Protein AF-A0A959V6S2-F1 (afdb_monomer)

Nearest PDB structures (foldseek):
  8h3u-assembly1_A  TM=5.935E-01  e=9.213E-01  Homo sapiens
  6tnt-assembly1_L  TM=4.686E-01  e=4.557E-01  Homo sapiens
  8a28-assembly1_A  TM=5.961E-01  e=1.672E+00  Limulus polyphemus
  3osv-assembly2_C-2  TM=4.606E-01  e=1.966E+00  Pseudomonas aeruginosa
  2ii8-assembly2_E  TM=4.228E-01  e=6.834E+00  Anabaena sp.

Sequence (133 aa):
DSILIVHGADPDGPQRVQVSLSLNGGAPVELGDMSTSADQELVFTGLGSLAPAEGQAFGTFQLTFRAYQGNGGAWSLDAVRVVMGPVNSATAVPEWEHTVGRTGGPGHDLLGRDLAPSSGGLHVGPGRVVLMP

Structure (mmCIF, N/CA/C/O backbone):
data_AF-A0A959V6S2-F1
#
_entry.id   AF-A0A959V6S2-F1
#
loop_
_atom_site.group_PDB
_atom_site.id
_atom_site.type_symbol
_atom_site.label_atom_id
_atom_site.label_alt_id
_atom_site.label_comp_id
_atom_site.label_asym_id
_atom_site.label_entity_id
_atom_site.label_seq_id
_atom_site.pdbx_PDB_ins_code
_atom_site.Cartn_x
_atom_site.Cartn_y
_atom_site.Cartn_z
_atom_site.occupancy
_atom_site.B_iso_or_equiv
_atom_site.auth_seq_id
_atom_site.auth_comp_id
_atom_site.auth_asym_id
_atom_site.auth_atom_id
_atom_site.pdbx_PDB_model_num
ATOM 1 N N . ASP A 1 1 ? -3.142 -3.126 -13.899 1.00 86.50 1 ASP A N 1
ATOM 2 C CA . ASP A 1 1 ? -2.485 -3.028 -12.581 1.00 86.50 1 ASP A CA 1
ATOM 3 C C . ASP A 1 1 ? -3.490 -2.672 -11.516 1.00 86.50 1 ASP A C 1
ATOM 5 O O . ASP A 1 1 ? -4.365 -1.841 -11.765 1.00 86.50 1 ASP A O 1
ATOM 9 N N . SER A 1 2 ? -3.401 -3.339 -10.372 1.00 93.50 2 SER A N 1
ATOM 10 C CA . SER A 1 2 ? -4.368 -3.191 -9.290 1.00 93.50 2 SER A CA 1
ATOM 11 C C . SER A 1 2 ? -3.755 -3.491 -7.931 1.00 93.50 2 SER A C 1
ATOM 13 O O . SER A 1 2 ? -2.869 -4.339 -7.810 1.00 93.50 2 SER A O 1
ATOM 15 N N . ILE A 1 3 ? -4.298 -2.850 -6.904 1.00 96.19 3 ILE A N 1
ATOM 16 C CA . ILE A 1 3 ? -4.070 -3.198 -5.505 1.00 96.19 3 ILE A CA 1
ATOM 17 C C . ILE A 1 3 ? -5.405 -3.628 -4.921 1.00 96.19 3 ILE A C 1
ATOM 19 O O . ILE A 1 3 ? -6.386 -2.898 -5.024 1.00 96.19 3 ILE A O 1
ATOM 23 N N . LEU A 1 4 ? -5.421 -4.809 -4.321 1.00 96.94 4 LEU A N 1
ATOM 24 C CA . LEU A 1 4 ? -6.544 -5.337 -3.562 1.00 96.94 4 LEU A CA 1
ATOM 25 C C . LEU A 1 4 ? -6.130 -5.431 -2.099 1.00 96.94 4 LEU A C 1
ATOM 27 O O . LEU A 1 4 ? -5.030 -5.898 -1.794 1.00 96.94 4 LEU A O 1
ATOM 31 N N . ILE A 1 5 ? -7.001 -4.976 -1.210 1.00 96.62 5 ILE A N 1
ATOM 32 C CA . ILE A 1 5 ? -6.793 -4.957 0.236 1.00 96.62 5 ILE A CA 1
ATOM 33 C C . ILE A 1 5 ? -7.982 -5.655 0.884 1.00 96.62 5 ILE A C 1
ATOM 35 O O . ILE A 1 5 ? -9.114 -5.252 0.646 1.00 96.62 5 ILE A O 1
ATOM 39 N N . VAL A 1 6 ? -7.714 -6.663 1.710 1.00 97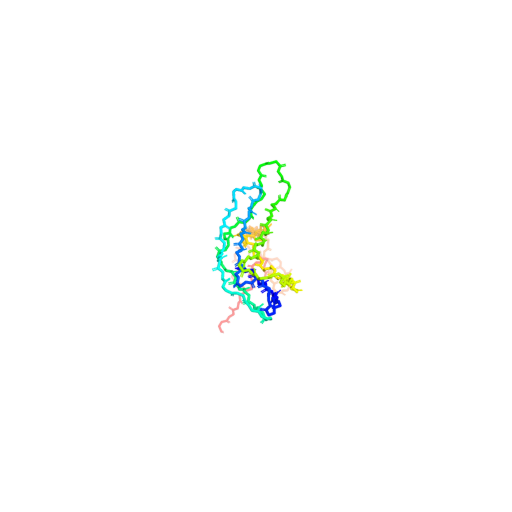.12 6 VAL A N 1
ATOM 40 C CA . VAL A 1 6 ? -8.706 -7.293 2.589 1.00 97.12 6 VAL A CA 1
ATOM 41 C C . VAL A 1 6 ? -8.419 -6.840 4.011 1.00 97.12 6 VAL A C 1
ATOM 43 O O . VAL A 1 6 ? -7.277 -6.951 4.473 1.00 97.12 6 VAL A O 1
ATOM 46 N N . HIS A 1 7 ? -9.422 -6.283 4.675 1.00 96.62 7 HIS A N 1
ATOM 47 C CA . HIS A 1 7 ? -9.295 -5.741 6.022 1.00 96.62 7 HIS A CA 1
ATOM 48 C C . HIS A 1 7 ? -10.591 -5.898 6.813 1.00 96.62 7 HIS A C 1
ATOM 50 O O . HIS A 1 7 ? -11.668 -6.054 6.242 1.00 96.62 7 HIS A O 1
ATOM 56 N N . GLY A 1 8 ? -10.505 -5.730 8.127 1.00 95.44 8 GLY A N 1
ATOM 57 C CA . GLY A 1 8 ? -11.657 -5.731 9.019 1.00 95.44 8 GLY A CA 1
ATOM 58 C C . GLY A 1 8 ? -11.571 -4.617 10.053 1.00 95.44 8 GLY A C 1
ATOM 59 O O . GLY A 1 8 ? -10.493 -4.115 10.380 1.00 95.44 8 GLY A O 1
ATOM 60 N N . ALA A 1 9 ? -12.725 -4.214 10.569 1.00 96.19 9 ALA A N 1
ATOM 61 C CA . ALA A 1 9 ? -12.830 -3.383 11.758 1.00 96.19 9 ALA A CA 1
ATOM 62 C C . ALA A 1 9 ? -13.751 -4.062 12.773 1.00 96.19 9 ALA A C 1
ATOM 64 O O . ALA A 1 9 ? -14.791 -4.616 12.401 1.00 96.19 9 ALA A O 1
ATOM 65 N N . ASP A 1 10 ? -13.381 -3.979 14.050 1.00 94.81 10 ASP A N 1
ATOM 66 C CA . ASP A 1 10 ? -14.263 -4.372 15.147 1.00 94.81 10 ASP A CA 1
ATOM 67 C C . ASP A 1 10 ? -15.548 -3.520 15.143 1.00 94.81 10 ASP A C 1
ATOM 69 O O . ASP A 1 10 ? -15.544 -2.407 14.609 1.00 94.81 10 ASP A O 1
ATOM 73 N N . PRO A 1 11 ? -16.638 -3.961 15.799 1.00 91.25 11 PRO A N 1
ATOM 74 C CA . PRO A 1 11 ? -17.868 -3.170 15.911 1.00 91.25 11 PRO A CA 1
ATOM 75 C C . PRO A 1 11 ? -17.666 -1.749 16.470 1.00 91.25 11 PRO A C 1
ATOM 77 O O . PRO A 1 11 ? -18.323 -0.816 16.017 1.00 91.25 11 PRO A O 1
ATOM 80 N N . ASP A 1 12 ? -16.731 -1.580 17.412 1.00 92.81 12 ASP A N 1
ATOM 81 C CA . ASP A 1 12 ? -16.341 -0.278 17.983 1.00 92.81 12 ASP A CA 1
ATOM 82 C C . ASP A 1 12 ? -15.075 0.311 17.329 1.00 92.81 12 ASP A C 1
ATOM 84 O O . ASP A 1 12 ? -14.510 1.311 17.797 1.00 92.81 12 ASP A O 1
ATOM 88 N N . GLY A 1 13 ? -14.587 -0.338 16.272 1.00 94.25 13 GLY A N 1
ATOM 89 C CA . GLY A 1 13 ? -13.387 0.026 15.538 1.00 94.25 13 GLY A CA 1
ATOM 90 C C . GLY A 1 13 ? -13.554 1.278 14.681 1.00 94.25 13 GLY A C 1
ATOM 91 O O . GLY A 1 13 ? -14.576 1.969 14.731 1.00 94.25 13 GLY A O 1
ATOM 92 N N . PRO A 1 14 ? -12.516 1.627 13.909 1.00 96.38 14 PRO A N 1
ATOM 93 C CA . PRO A 1 14 ? -12.588 2.695 12.925 1.00 96.38 14 PRO A CA 1
ATOM 94 C C . PRO A 1 14 ? -13.766 2.505 11.972 1.00 96.38 14 PRO A C 1
ATOM 96 O O . PRO A 1 14 ? -14.013 1.391 11.526 1.00 96.38 14 PRO A O 1
ATOM 99 N N . GLN A 1 15 ? -14.459 3.591 11.634 1.00 95.62 15 GLN A N 1
ATOM 100 C CA . GLN A 1 15 ? -15.542 3.589 10.646 1.00 95.62 15 GLN A CA 1
ATOM 101 C C . GLN A 1 15 ? -15.061 4.001 9.260 1.00 95.62 15 GLN A C 1
ATOM 103 O O . GLN A 1 15 ? -15.795 3.826 8.288 1.00 95.62 15 GLN A O 1
ATOM 108 N N . ARG A 1 16 ? -13.848 4.561 9.145 1.00 96.12 16 ARG A N 1
ATOM 109 C CA . ARG A 1 16 ? -13.258 4.956 7.863 1.00 96.12 16 ARG A CA 1
ATOM 110 C C . ARG A 1 16 ? -11.804 4.531 7.735 1.00 96.12 16 ARG A C 1
ATOM 112 O O . ARG A 1 16 ? -11.058 4.537 8.715 1.00 96.12 16 ARG A O 1
ATOM 119 N N . VAL A 1 17 ? -11.405 4.210 6.509 1.00 96.62 17 VAL A N 1
ATOM 120 C CA . VAL A 1 17 ? -10.022 3.918 6.127 1.00 96.62 17 VAL A CA 1
ATOM 121 C C . VAL A 1 17 ? -9.659 4.765 4.918 1.00 96.62 17 VAL A C 1
ATOM 123 O O . VAL A 1 17 ? -10.281 4.667 3.860 1.00 96.62 17 VAL A O 1
ATOM 126 N N . GLN A 1 18 ? -8.617 5.572 5.082 1.00 97.25 18 GLN A N 1
ATOM 127 C CA . GLN A 1 18 ? -7.960 6.287 3.999 1.00 97.25 18 GLN A CA 1
ATOM 128 C C . GLN A 1 18 ? -6.720 5.506 3.563 1.00 97.25 18 GLN A C 1
ATOM 130 O O . GLN A 1 18 ? -5.920 5.075 4.400 1.00 97.25 18 GLN A O 1
ATOM 135 N N . VAL A 1 19 ? -6.556 5.346 2.253 1.00 97.38 19 VAL A N 1
ATOM 136 C CA . VAL A 1 19 ? -5.413 4.671 1.636 1.00 97.38 19 VAL A CA 1
ATOM 137 C C . VAL A 1 19 ? -4.684 5.660 0.739 1.00 97.38 19 VAL A C 1
ATOM 139 O O . VAL A 1 19 ? -5.298 6.320 -0.101 1.00 97.38 19 VAL A O 1
ATOM 142 N N . SER A 1 20 ? -3.367 5.753 0.890 1.00 97.56 20 SER A N 1
ATOM 143 C CA . SER A 1 20 ? -2.514 6.567 0.024 1.00 97.56 20 SER A CA 1
ATOM 144 C C . SER A 1 20 ? -1.296 5.798 -0.478 1.00 97.56 20 SER A C 1
ATOM 146 O O . SER A 1 20 ? -0.841 4.832 0.141 1.00 97.56 20 SER A O 1
ATOM 148 N N . LEU A 1 21 ? -0.787 6.229 -1.630 1.00 96.62 21 LEU A N 1
ATOM 149 C CA . LEU A 1 21 ? 0.335 5.640 -2.349 1.00 96.62 21 LEU A CA 1
ATOM 150 C C . LEU A 1 21 ? 1.408 6.699 -2.603 1.00 96.62 21 LEU A C 1
ATOM 152 O O . LEU A 1 21 ? 1.129 7.751 -3.173 1.00 96.62 21 LEU A O 1
ATOM 156 N N .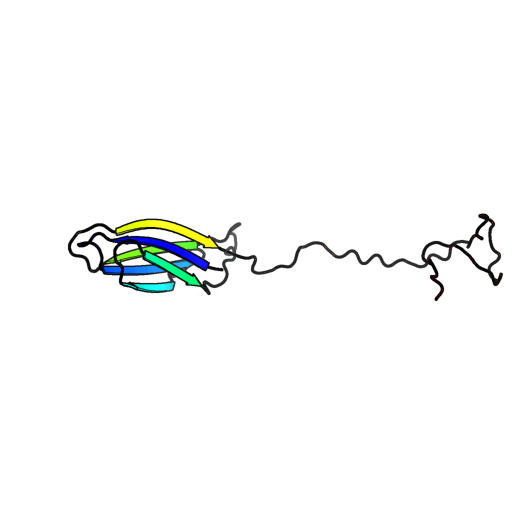 SER A 1 22 ? 2.646 6.386 -2.244 1.00 96.12 22 SER A N 1
ATOM 157 C CA . SER A 1 22 ? 3.835 7.146 -2.639 1.00 96.12 22 SER A CA 1
ATOM 158 C C . SER A 1 22 ? 4.702 6.302 -3.560 1.00 96.12 22 SER A C 1
ATOM 160 O O . SER A 1 22 ? 4.915 5.120 -3.293 1.00 96.12 22 SER A O 1
ATOM 162 N N . LEU A 1 23 ? 5.258 6.915 -4.606 1.00 94.25 23 LEU A N 1
ATOM 163 C CA . LEU A 1 23 ? 6.234 6.291 -5.505 1.00 94.25 23 LEU A CA 1
ATOM 164 C C . LEU A 1 23 ? 7.600 6.954 -5.308 1.00 94.25 23 LEU A C 1
ATOM 166 O O . LEU A 1 23 ? 7.685 8.180 -5.270 1.00 94.25 23 LEU A O 1
ATOM 170 N N . ASN A 1 24 ? 8.661 6.158 -5.169 1.00 93.94 24 ASN A N 1
ATOM 171 C CA . ASN A 1 24 ? 10.051 6.599 -4.981 1.00 93.94 24 ASN A CA 1
ATOM 172 C C . ASN A 1 24 ? 10.246 7.661 -3.879 1.00 93.94 24 ASN A C 1
ATOM 174 O O . ASN A 1 24 ? 11.038 8.587 -4.035 1.00 93.94 24 ASN A O 1
ATOM 178 N N . GLY A 1 25 ? 9.492 7.563 -2.780 1.00 91.06 25 GLY A N 1
ATOM 179 C CA . GLY A 1 25 ? 9.537 8.548 -1.689 1.00 91.06 25 GLY A CA 1
ATOM 180 C C . GLY A 1 25 ? 8.916 9.912 -2.024 1.00 91.06 25 GLY A C 1
ATOM 181 O O . GLY A 1 25 ? 9.082 10.859 -1.259 1.00 91.06 25 GLY A O 1
ATOM 182 N N . GLY A 1 26 ? 8.205 10.029 -3.148 1.00 91.88 26 GLY A N 1
ATOM 183 C CA . GLY A 1 26 ? 7.448 11.221 -3.514 1.00 91.88 26 GLY A CA 1
ATOM 184 C C . GLY A 1 26 ? 6.230 11.468 -2.618 1.00 91.88 26 GLY A C 1
ATOM 185 O O . GLY A 1 26 ? 5.865 10.650 -1.765 1.00 91.88 26 GLY A O 1
ATOM 186 N N . ALA A 1 27 ? 5.580 12.613 -2.842 1.00 95.31 27 ALA A N 1
ATOM 187 C CA . ALA A 1 27 ? 4.383 13.008 -2.107 1.00 95.31 27 ALA A CA 1
ATOM 188 C C . ALA A 1 27 ? 3.288 11.921 -2.195 1.00 95.31 27 ALA A C 1
ATOM 190 O O . ALA A 1 27 ? 3.033 11.420 -3.294 1.00 95.31 27 ALA A O 1
ATOM 191 N N . PRO A 1 28 ? 2.640 11.560 -1.071 1.00 96.44 28 PRO A N 1
ATOM 192 C CA . PRO A 1 28 ? 1.540 10.606 -1.088 1.00 96.44 28 PRO A CA 1
ATOM 193 C C . PRO A 1 28 ? 0.364 11.110 -1.925 1.00 96.44 28 PRO A C 1
ATOM 195 O O . PRO A 1 28 ? -0.089 12.243 -1.758 1.00 96.44 28 PRO A O 1
ATOM 198 N N . VAL A 1 29 ? -0.156 10.238 -2.782 1.00 95.88 29 VAL A N 1
ATOM 199 C CA . VAL A 1 29 ? -1.403 10.432 -3.524 1.00 95.88 29 VAL A CA 1
ATOM 200 C C . VAL A 1 29 ? -2.488 9.607 -2.848 1.00 95.88 29 VAL A C 1
ATOM 202 O O . VAL A 1 29 ? -2.301 8.419 -2.588 1.00 95.88 29 VAL A O 1
ATOM 205 N N . GLU A 1 30 ? -3.623 10.227 -2.539 1.00 96.38 30 GLU A N 1
ATOM 206 C CA . GLU A 1 30 ? -4.771 9.505 -1.997 1.00 96.38 30 GLU A CA 1
ATOM 207 C C . GLU A 1 30 ? -5.380 8.598 -3.070 1.00 96.38 30 GLU A C 1
ATOM 209 O O . GLU A 1 30 ? -5.728 9.057 -4.158 1.00 96.38 30 GLU A O 1
ATOM 214 N N . LEU A 1 31 ? -5.502 7.309 -2.753 1.00 95.94 31 LEU A N 1
ATOM 215 C CA . LEU A 1 31 ? -6.207 6.342 -3.590 1.00 95.94 31 LEU A CA 1
ATOM 216 C C . LEU A 1 31 ? -7.704 6.326 -3.269 1.00 95.94 31 LEU A C 1
ATOM 218 O O . LEU A 1 31 ? -8.524 6.153 -4.168 1.00 95.94 31 LEU A O 1
ATOM 222 N N . GLY A 1 32 ? -8.057 6.519 -1.995 1.00 95.44 32 GLY A N 1
ATOM 223 C CA . GLY A 1 32 ? -9.436 6.725 -1.569 1.00 95.44 32 GLY A CA 1
ATOM 224 C C . GLY A 1 32 ? -9.610 6.774 -0.055 1.00 95.44 32 GLY A C 1
ATOM 225 O O . GLY A 1 32 ? -8.707 6.424 0.708 1.00 95.44 32 GLY A O 1
ATOM 226 N N . ASP A 1 33 ? -10.815 7.159 0.359 1.00 96.69 33 ASP A N 1
ATOM 227 C CA . ASP A 1 33 ? -11.242 7.283 1.752 1.00 96.69 33 ASP A CA 1
ATOM 228 C C . ASP A 1 33 ? -12.662 6.714 1.920 1.00 96.69 33 ASP A C 1
ATOM 230 O O . ASP A 1 33 ? -13.660 7.323 1.521 1.00 96.69 33 ASP A O 1
ATOM 234 N N . MET A 1 34 ? -12.756 5.505 2.470 1.00 94.88 34 MET A N 1
ATOM 235 C CA . MET A 1 34 ? -13.946 4.651 2.396 1.00 94.88 34 MET A CA 1
ATOM 236 C C . MET A 1 34 ? -14.457 4.303 3.787 1.00 94.88 34 MET A C 1
ATOM 238 O O . MET A 1 34 ? -13.689 4.232 4.746 1.00 94.88 34 MET A O 1
ATOM 242 N N . SER A 1 35 ? -15.765 4.082 3.899 1.00 94.00 35 SER A N 1
ATOM 243 C CA . SER A 1 35 ? -16.349 3.496 5.104 1.00 94.00 35 SER A CA 1
ATOM 244 C C . SER A 1 35 ? -15.886 2.050 5.261 1.00 94.00 35 SER A C 1
ATOM 246 O O . SER A 1 35 ? -15.869 1.321 4.275 1.00 94.00 35 SER A O 1
ATOM 248 N N . THR A 1 36 ? -15.546 1.643 6.483 1.00 92.94 36 THR A N 1
ATOM 249 C CA . THR A 1 36 ? -15.129 0.275 6.819 1.00 92.94 36 THR A CA 1
ATOM 250 C C . THR A 1 36 ? -16.111 -0.378 7.787 1.00 92.94 36 THR A C 1
ATOM 252 O O . THR A 1 36 ? -16.768 0.291 8.584 1.00 92.94 36 THR A O 1
ATOM 255 N N . SER A 1 37 ? -16.188 -1.701 7.722 1.00 89.19 37 SER A N 1
ATOM 256 C CA . SER A 1 37 ? -16.897 -2.568 8.664 1.00 89.19 37 SER A CA 1
ATOM 257 C C . SER A 1 37 ? -16.086 -3.850 8.867 1.00 89.19 37 SER A C 1
ATOM 259 O O . SER A 1 37 ? -14.941 -3.933 8.421 1.00 89.19 37 SER A O 1
ATOM 261 N N . ALA A 1 38 ? -16.678 -4.864 9.499 1.00 90.56 38 ALA A N 1
ATOM 262 C CA . ALA A 1 38 ? -16.125 -6.213 9.469 1.00 90.56 38 ALA A CA 1
ATOM 263 C C . ALA A 1 38 ? -15.945 -6.698 8.016 1.00 90.56 38 ALA A C 1
ATOM 265 O O . ALA A 1 38 ? -16.802 -6.410 7.174 1.00 90.56 38 ALA A O 1
ATOM 266 N N . ASP A 1 39 ? -14.834 -7.398 7.776 1.00 90.38 39 ASP A N 1
ATOM 267 C CA . ASP A 1 39 ? -14.477 -8.164 6.575 1.00 90.38 39 ASP A CA 1
ATOM 268 C C . ASP A 1 39 ? -14.825 -7.493 5.235 1.00 90.38 39 ASP A C 1
ATOM 270 O O . ASP A 1 39 ? -15.805 -7.832 4.567 1.00 90.38 39 ASP A O 1
ATOM 274 N N . GLN A 1 40 ? -13.998 -6.538 4.818 1.00 93.69 40 GLN A N 1
ATOM 2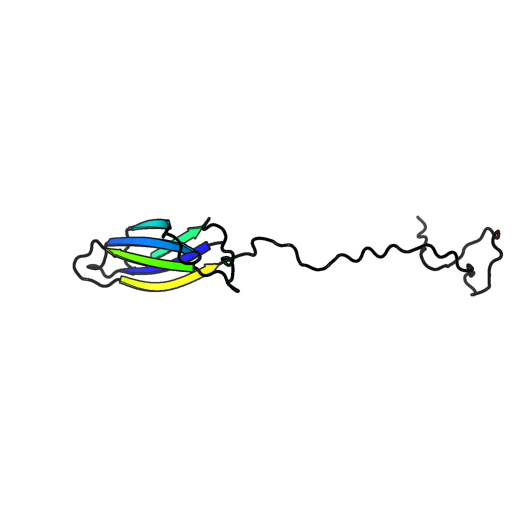75 C CA . GLN A 1 40 ? -14.157 -5.797 3.573 1.00 93.69 40 GLN A CA 1
ATOM 276 C C . GLN A 1 40 ? -12.983 -5.964 2.613 1.00 93.69 40 GLN A C 1
ATOM 278 O O . GLN A 1 40 ? -11.833 -6.152 3.008 1.00 93.69 40 GLN A O 1
ATOM 283 N N . GLU A 1 41 ? -13.303 -5.828 1.326 1.00 95.69 41 GLU A N 1
ATOM 284 C CA . GLU A 1 41 ? -12.344 -5.793 0.231 1.00 95.69 41 GLU A CA 1
ATOM 285 C C . GLU A 1 41 ? -12.377 -4.425 -0.461 1.00 95.69 41 GLU A C 1
ATOM 287 O O . GLU A 1 41 ? -13.436 -3.945 -0.872 1.00 95.69 41 GLU A O 1
ATOM 292 N N . LEU A 1 42 ? -11.203 -3.816 -0.629 1.00 94.75 42 LEU A N 1
ATOM 293 C CA . LEU A 1 42 ? -11.004 -2.592 -1.400 1.00 94.75 42 LEU A CA 1
ATOM 294 C C . LEU A 1 42 ? -10.138 -2.890 -2.617 1.00 94.75 42 LEU A C 1
ATOM 296 O O . LEU A 1 42 ? -9.089 -3.523 -2.495 1.00 94.75 42 LEU A O 1
ATOM 300 N N . VAL A 1 43 ? -10.540 -2.383 -3.782 1.00 96.25 43 VAL A N 1
ATOM 301 C CA . VAL A 1 43 ? -9.798 -2.555 -5.034 1.00 96.25 43 VAL A CA 1
ATOM 302 C C . VAL A 1 43 ? -9.507 -1.198 -5.657 1.00 96.25 43 VAL A C 1
ATOM 304 O O . VAL A 1 43 ? -10.418 -0.442 -5.990 1.00 96.25 43 VAL A O 1
ATOM 307 N N . PHE A 1 44 ? -8.224 -0.919 -5.867 1.00 95.81 44 PHE A N 1
ATOM 308 C CA . PHE A 1 44 ? -7.739 0.278 -6.542 1.00 95.81 44 PHE A CA 1
ATOM 309 C C . PHE A 1 44 ? -7.093 -0.090 -7.872 1.00 95.81 44 PHE A C 1
ATOM 311 O O . PHE A 1 44 ? -6.279 -1.013 -7.958 1.00 95.81 44 PHE A O 1
ATOM 318 N N . THR A 1 45 ? -7.425 0.665 -8.913 1.00 94.12 45 THR A N 1
ATOM 319 C CA . THR A 1 45 ? -6.892 0.508 -10.272 1.00 94.12 45 THR A CA 1
ATOM 320 C C . THR A 1 45 ? -6.394 1.848 -10.797 1.00 94.12 45 THR A C 1
ATOM 322 O O . THR A 1 45 ? -6.749 2.887 -10.253 1.00 94.12 45 THR A O 1
ATOM 325 N N . GLY A 1 46 ? -5.611 1.844 -11.878 1.00 88.25 46 GLY A N 1
ATOM 326 C CA . GLY A 1 46 ? -5.146 3.096 -12.489 1.00 88.25 46 GLY A CA 1
ATOM 327 C C . GLY A 1 46 ? -4.104 3.827 -11.637 1.00 88.25 46 GLY A C 1
ATOM 328 O O . GLY A 1 46 ? -4.117 5.046 -11.543 1.00 88.25 46 GLY A O 1
ATOM 329 N N . LEU A 1 47 ? -3.195 3.071 -11.019 1.00 89.50 47 LEU A N 1
ATOM 330 C CA . LEU A 1 47 ? -2.220 3.547 -10.026 1.00 89.50 47 LEU A CA 1
ATOM 331 C C . LEU A 1 47 ? -1.008 4.284 -10.627 1.00 89.50 47 LEU A C 1
ATOM 333 O O . LEU A 1 47 ? -0.102 4.686 -9.902 1.00 89.50 47 LEU A O 1
ATOM 337 N N . GLY A 1 48 ? -0.976 4.442 -11.951 1.00 88.31 48 GLY A N 1
ATOM 338 C CA . GLY A 1 48 ? 0.163 4.989 -12.680 1.00 88.31 48 GLY A CA 1
ATOM 339 C C . GLY A 1 48 ? 1.290 3.975 -12.886 1.00 88.31 48 GLY A C 1
ATOM 340 O O . GLY A 1 48 ? 1.106 2.767 -12.748 1.00 88.31 48 GLY A O 1
ATOM 341 N N . SER A 1 49 ? 2.461 4.485 -13.263 1.00 90.12 49 SER A N 1
ATOM 342 C CA . SER A 1 49 ? 3.646 3.684 -13.570 1.00 90.12 49 SER A CA 1
ATOM 343 C C . SER A 1 49 ? 4.745 3.927 -12.546 1.00 90.12 49 SER A C 1
ATOM 345 O O . SER A 1 49 ? 5.061 5.071 -12.222 1.00 90.12 49 SER A O 1
ATOM 347 N N . LEU A 1 50 ? 5.367 2.845 -12.081 1.00 91.25 50 LEU A N 1
ATOM 348 C CA . LEU A 1 50 ? 6.546 2.898 -11.228 1.00 91.25 50 LEU A CA 1
ATOM 349 C C . LEU A 1 50 ? 7.798 2.645 -12.073 1.00 91.25 50 LEU A C 1
ATOM 351 O O . LEU A 1 50 ? 7.949 1.580 -12.668 1.00 91.25 50 LEU A O 1
ATOM 355 N N . ALA A 1 51 ? 8.708 3.613 -12.088 1.00 90.56 51 ALA A N 1
ATOM 356 C CA . ALA A 1 51 ? 10.045 3.480 -12.659 1.00 90.56 51 ALA A CA 1
ATOM 357 C C . ALA A 1 51 ? 11.094 3.811 -11.586 1.00 90.56 51 ALA A C 1
ATOM 359 O O . ALA A 1 51 ? 10.793 4.618 -10.706 1.00 90.56 51 ALA A O 1
ATOM 360 N N . PRO A 1 52 ? 12.304 3.226 -11.624 1.00 91.56 52 PRO A N 1
ATOM 361 C CA . PRO A 1 52 ? 13.393 3.644 -10.745 1.00 91.56 52 PRO A CA 1
ATOM 362 C C . PRO A 1 52 ? 13.680 5.142 -10.887 1.00 91.56 52 PRO A C 1
ATOM 364 O O . PRO A 1 52 ? 13.702 5.670 -12.000 1.00 91.56 52 PRO A O 1
ATOM 367 N N . ALA A 1 53 ? 13.900 5.827 -9.764 1.00 89.00 53 ALA A N 1
ATOM 368 C CA . ALA A 1 53 ? 14.415 7.193 -9.792 1.00 89.00 53 ALA A CA 1
ATOM 369 C C . ALA A 1 53 ? 15.884 7.210 -10.256 1.00 89.00 53 ALA A C 1
ATOM 371 O O . ALA A 1 53 ? 16.570 6.186 -10.234 1.00 89.00 53 ALA A O 1
ATOM 372 N N . GLU A 1 54 ? 16.377 8.376 -10.673 1.00 88.00 54 GLU A N 1
ATOM 373 C CA . GLU A 1 54 ? 17.762 8.523 -11.127 1.00 88.00 54 GLU A CA 1
ATOM 374 C C . GLU A 1 54 ? 18.754 8.042 -10.054 1.00 88.00 54 GLU A C 1
ATOM 376 O O . GLU A 1 54 ? 18.639 8.375 -8.874 1.00 88.00 54 GLU A O 1
ATOM 381 N N . GLY A 1 55 ? 19.714 7.210 -10.464 1.00 90.31 55 GLY A N 1
ATOM 382 C CA . GLY A 1 55 ? 20.704 6.617 -9.562 1.00 90.31 55 GLY A CA 1
ATOM 383 C C . GLY A 1 55 ? 20.196 5.443 -8.715 1.00 90.31 55 GLY A C 1
ATOM 384 O O . GLY A 1 55 ? 20.974 4.891 -7.938 1.00 90.31 55 GLY A O 1
ATOM 385 N N . GLN A 1 56 ? 18.933 5.024 -8.860 1.00 90.44 56 GLN A N 1
ATOM 386 C CA . GLN A 1 56 ? 18.379 3.857 -8.170 1.00 90.44 56 GLN A CA 1
ATOM 387 C C . GLN A 1 56 ? 18.280 2.658 -9.115 1.00 90.44 56 GLN A C 1
ATOM 389 O O . GLN A 1 56 ? 17.860 2.777 -10.263 1.00 90.44 56 GLN A O 1
ATOM 394 N N . ALA A 1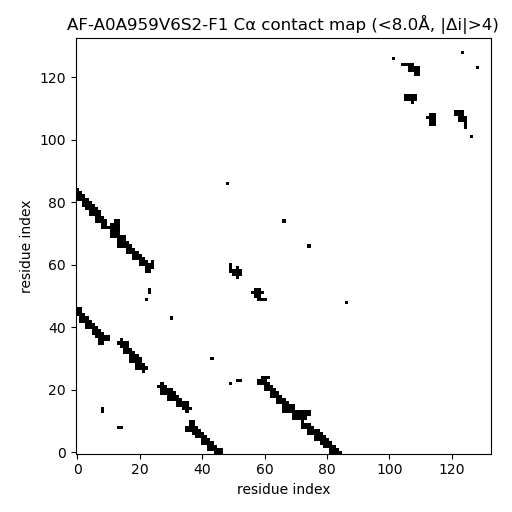 57 ? 18.634 1.473 -8.613 1.00 90.00 57 ALA A N 1
ATOM 395 C CA . ALA A 1 57 ? 18.513 0.230 -9.376 1.00 90.00 57 ALA A CA 1
ATOM 396 C C . ALA A 1 57 ? 17.058 -0.263 -9.484 1.00 90.00 57 ALA A C 1
ATOM 398 O O . ALA A 1 57 ? 16.722 -1.004 -10.405 1.00 90.00 57 ALA A O 1
ATOM 399 N N . PHE A 1 58 ? 16.194 0.147 -8.550 1.00 88.12 58 PHE A N 1
ATOM 400 C CA . PHE A 1 58 ? 14.805 -0.293 -8.460 1.00 88.12 58 PHE A CA 1
ATOM 401 C C . PHE A 1 58 ? 13.884 0.886 -8.150 1.00 88.12 58 PHE A C 1
ATOM 403 O O . PHE A 1 58 ? 14.277 1.831 -7.469 1.00 88.12 58 PHE A O 1
ATOM 410 N N . GLY A 1 59 ? 12.649 0.816 -8.645 1.00 91.12 59 GLY A N 1
ATOM 411 C CA . GLY A 1 59 ? 11.572 1.684 -8.185 1.00 91.12 59 GLY A CA 1
ATOM 412 C C . GLY A 1 59 ? 11.004 1.157 -6.873 1.00 91.12 59 GLY A C 1
ATOM 413 O O . GLY A 1 59 ? 10.931 -0.056 -6.669 1.00 91.12 59 GLY A O 1
ATOM 414 N N . THR A 1 60 ? 10.586 2.056 -5.992 1.00 93.50 60 THR A N 1
ATOM 415 C CA . THR A 1 60 ? 9.938 1.699 -4.725 1.00 93.50 60 THR A CA 1
ATOM 416 C C . THR A 1 60 ? 8.557 2.324 -4.636 1.00 93.50 60 THR A C 1
ATOM 418 O O . THR A 1 60 ? 8.293 3.381 -5.207 1.00 93.50 60 THR A O 1
ATOM 421 N N . PHE A 1 61 ? 7.657 1.675 -3.907 1.00 94.75 61 PHE A N 1
ATOM 422 C CA . PHE A 1 61 ? 6.367 2.251 -3.562 1.00 94.75 61 PHE A CA 1
ATOM 423 C C . PHE A 1 61 ? 6.077 2.032 -2.082 1.00 94.75 61 PHE A C 1
ATOM 425 O O . PHE A 1 61 ? 6.580 1.087 -1.473 1.00 94.75 61 PHE A O 1
ATOM 432 N N . GLN A 1 62 ? 5.252 2.904 -1.515 1.00 96.12 62 GLN A N 1
ATOM 433 C CA . GLN A 1 62 ? 4.781 2.799 -0.143 1.00 96.12 62 GLN A CA 1
ATOM 434 C C . GLN A 1 62 ? 3.268 2.968 -0.117 1.00 96.12 62 GLN A C 1
ATOM 436 O O . GLN A 1 62 ? 2.742 3.949 -0.639 1.00 96.12 62 GLN A O 1
ATOM 441 N N . LEU A 1 63 ? 2.590 2.023 0.531 1.00 96.50 63 LEU A N 1
ATOM 442 C CA . LEU A 1 63 ? 1.178 2.129 0.873 1.00 96.50 63 LEU A CA 1
ATOM 443 C C . LEU A 1 63 ? 1.048 2.586 2.316 1.00 96.50 63 LEU A C 1
ATOM 445 O O . LEU A 1 63 ? 1.704 2.043 3.205 1.00 96.50 63 LEU A O 1
ATOM 449 N N . THR A 1 64 ? 0.196 3.578 2.538 1.00 97.00 64 THR A N 1
ATOM 450 C CA . THR A 1 64 ? -0.109 4.082 3.874 1.00 97.00 64 THR A CA 1
ATOM 451 C C . THR A 1 64 ? -1.597 3.929 4.132 1.00 97.00 64 THR A C 1
ATOM 453 O O . THR A 1 64 ? -2.424 4.355 3.327 1.00 97.00 64 THR A O 1
ATOM 456 N N . PHE A 1 65 ? -1.920 3.328 5.273 1.00 95.94 65 PHE A N 1
ATOM 457 C CA . PHE A 1 65 ? -3.283 3.111 5.734 1.00 95.94 65 PHE A CA 1
ATOM 458 C C . PHE A 1 65 ? -3.536 3.991 6.947 1.00 95.94 65 PHE A C 1
ATOM 460 O O . PHE A 1 65 ? -2.752 3.995 7.898 1.00 95.94 65 PHE A O 1
ATOM 467 N N . ARG A 1 66 ? -4.646 4.720 6.928 1.00 96.19 66 ARG A N 1
ATOM 468 C CA . ARG A 1 66 ? -5.112 5.492 8.072 1.00 96.19 66 ARG A CA 1
ATOM 469 C C . ARG A 1 66 ? -6.541 5.090 8.380 1.00 96.19 66 ARG A C 1
ATOM 471 O O . ARG A 1 66 ? -7.464 5.537 7.709 1.00 96.19 66 ARG A O 1
ATOM 478 N N . ALA A 1 67 ? -6.705 4.266 9.406 1.00 95.31 67 ALA A N 1
ATOM 479 C CA . ALA A 1 67 ? -8.006 3.933 9.964 1.00 95.31 67 ALA A CA 1
ATOM 480 C C . ALA A 1 67 ? -8.377 4.965 11.044 1.00 95.31 67 ALA A C 1
ATOM 482 O O . ALA A 1 67 ? -7.550 5.304 11.895 1.00 95.31 67 ALA A O 1
ATOM 483 N N . TYR A 1 68 ? -9.582 5.527 10.984 1.00 96.00 68 TYR A N 1
ATOM 484 C CA . TYR A 1 68 ? -10.023 6.597 11.882 1.00 96.00 68 TYR A CA 1
ATOM 485 C C . TYR A 1 68 ? -11.556 6.643 12.035 1.00 96.00 68 TYR A C 1
ATOM 487 O O . TYR A 1 68 ? -12.277 5.839 11.446 1.00 96.00 68 TYR A O 1
ATOM 495 N N . GLN A 1 69 ? -12.048 7.579 12.859 1.00 93.75 69 GLN A N 1
ATOM 496 C CA . GLN A 1 69 ? -13.466 7.697 13.246 1.00 93.75 69 GLN A CA 1
ATOM 497 C C . GLN A 1 69 ? -14.010 6.413 13.892 1.00 93.75 69 GLN A C 1
ATOM 499 O O . GLN A 1 69 ? -14.964 5.827 13.408 1.00 93.75 69 GLN A O 1
ATOM 504 N N . GLY A 1 70 ? -13.385 5.962 14.977 1.00 88.75 70 GLY A N 1
ATOM 505 C CA . GLY A 1 70 ? -13.854 4.829 15.779 1.00 88.75 70 GLY A CA 1
ATOM 506 C C . GLY A 1 70 ? -13.943 5.190 17.256 1.00 88.75 70 GLY A C 1
ATOM 507 O O . GLY A 1 70 ? -13.455 6.248 17.662 1.00 88.75 70 GLY A O 1
ATOM 508 N N . ASN A 1 71 ? -14.534 4.301 18.053 1.00 88.62 71 ASN A N 1
ATOM 509 C CA . ASN A 1 71 ? -14.737 4.513 19.489 1.00 88.62 71 ASN A CA 1
ATOM 510 C C . ASN A 1 71 ? -13.789 3.677 20.373 1.00 88.62 71 ASN A C 1
ATOM 512 O O . ASN A 1 71 ? -13.972 3.627 21.587 1.00 88.62 71 ASN A O 1
ATOM 516 N N . GLY A 1 72 ? -12.762 3.057 19.778 1.00 84.00 72 GLY A N 1
ATOM 517 C CA . GLY A 1 72 ? -11.668 2.387 20.494 1.00 84.00 72 GLY A CA 1
ATOM 518 C C . GLY A 1 72 ? -11.373 0.943 20.072 1.00 84.00 72 GLY A C 1
ATOM 519 O O . GLY A 1 72 ? -10.415 0.372 20.587 1.00 84.00 72 GLY A O 1
ATOM 520 N N . GLY A 1 73 ? -12.150 0.355 19.157 1.00 88.12 73 GLY A N 1
ATOM 521 C CA . GLY A 1 73 ? -11.890 -0.983 18.611 1.00 88.12 73 GLY A CA 1
ATOM 522 C C . GLY A 1 73 ? -10.723 -1.027 17.616 1.00 88.12 73 GLY A C 1
ATOM 523 O O . GLY A 1 73 ? -10.211 0.014 17.187 1.00 88.12 73 GLY A O 1
ATOM 524 N N . ALA A 1 74 ? -10.301 -2.234 17.239 1.00 93.44 74 ALA A N 1
ATOM 525 C CA . ALA A 1 74 ? -9.177 -2.430 16.334 1.00 93.44 74 ALA A CA 1
ATOM 526 C C . ALA A 1 74 ? -9.579 -2.325 14.854 1.00 93.44 74 ALA A C 1
ATOM 528 O O . ALA A 1 74 ? -10.736 -2.496 14.465 1.00 93.44 74 ALA A O 1
ATOM 529 N N . TRP A 1 75 ? -8.569 -2.064 14.026 1.00 95.44 75 TRP A N 1
ATOM 530 C CA . TRP A 1 75 ? -8.597 -2.305 12.589 1.00 95.44 75 TRP A CA 1
ATOM 531 C C . TRP A 1 75 ? -7.481 -3.290 12.256 1.00 95.44 75 TRP A C 1
ATOM 533 O O . TRP A 1 75 ? -6.343 -3.103 12.704 1.00 95.44 75 TRP A O 1
ATOM 543 N N . SER A 1 76 ? -7.807 -4.333 11.501 1.00 95.44 76 SER A N 1
ATOM 544 C CA . SER A 1 76 ? -6.869 -5.367 11.078 1.00 95.44 76 SER A CA 1
ATOM 545 C C . SER A 1 76 ? -6.722 -5.370 9.566 1.00 95.44 76 SER A C 1
ATOM 547 O O . SER A 1 76 ? -7.674 -5.149 8.821 1.00 95.44 76 SER A O 1
ATOM 549 N N . LEU A 1 77 ? -5.500 -5.638 9.120 1.00 95.94 77 LEU A N 1
ATOM 550 C CA . LEU A 1 77 ? -5.180 -5.868 7.723 1.00 95.94 77 LEU A CA 1
ATOM 551 C C . LEU A 1 77 ? -4.935 -7.361 7.531 1.00 95.94 77 LEU A C 1
ATOM 553 O O . LEU A 1 77 ? -3.997 -7.902 8.119 1.00 95.94 77 LEU A O 1
ATOM 557 N N . ASP A 1 78 ? -5.737 -7.998 6.685 1.00 96.00 78 ASP A N 1
ATOM 558 C CA . ASP A 1 78 ? -5.684 -9.447 6.494 1.00 96.00 78 ASP A CA 1
ATOM 559 C C . ASP A 1 78 ? -4.861 -9.814 5.260 1.00 96.00 78 ASP A C 1
ATOM 561 O O . ASP A 1 78 ? -4.041 -10.734 5.297 1.00 96.00 78 ASP A O 1
ATOM 565 N N . ALA A 1 79 ? -5.040 -9.078 4.158 1.00 96.81 79 ALA A N 1
ATOM 566 C CA . ALA A 1 79 ? -4.290 -9.319 2.932 1.00 96.81 79 ALA A CA 1
ATOM 567 C C . ALA A 1 79 ? -4.064 -8.050 2.110 1.00 96.81 79 ALA A C 1
ATOM 569 O O . ALA A 1 79 ? -4.918 -7.171 2.021 1.00 96.81 79 ALA A O 1
ATOM 570 N N . VAL A 1 80 ? -2.920 -8.009 1.425 1.00 96.94 80 VAL A N 1
ATOM 571 C CA . VAL A 1 80 ? -2.642 -7.054 0.349 1.00 96.94 80 VAL A CA 1
ATOM 572 C C . VAL A 1 80 ? -2.159 -7.832 -0.863 1.00 96.94 80 VAL A C 1
ATOM 574 O O . VAL A 1 80 ? -1.163 -8.553 -0.796 1.00 96.94 80 VAL A O 1
ATOM 577 N N . ARG A 1 81 ? -2.846 -7.668 -1.991 1.00 97.31 81 ARG A N 1
ATOM 578 C CA . ARG A 1 81 ? -2.439 -8.220 -3.281 1.00 97.31 81 ARG A CA 1
ATOM 579 C C . ARG A 1 81 ? -2.114 -7.083 -4.232 1.00 97.31 81 ARG A C 1
ATOM 581 O O . ARG A 1 81 ? -2.968 -6.263 -4.548 1.00 97.31 81 ARG A O 1
ATOM 588 N N . VAL A 1 82 ? -0.889 -7.091 -4.743 1.00 95.56 82 VAL A N 1
ATOM 589 C CA . VAL A 1 82 ? -0.413 -6.124 -5.733 1.00 95.56 82 VAL A CA 1
ATOM 590 C C . VAL A 1 82 ? -0.233 -6.840 -7.066 1.00 95.56 82 VAL A C 1
ATOM 592 O O . VAL A 1 82 ? 0.450 -7.860 -7.144 1.00 95.56 82 VAL A O 1
ATOM 595 N N . VAL A 1 83 ? -0.863 -6.319 -8.115 1.00 93.94 83 VAL A N 1
ATOM 596 C CA . VAL A 1 83 ? -0.744 -6.821 -9.487 1.00 93.94 83 VAL A CA 1
ATOM 597 C C . VAL A 1 83 ? -0.184 -5.703 -10.352 1.00 93.94 83 VAL A C 1
ATOM 599 O O . VAL A 1 83 ? -0.828 -4.668 -10.520 1.00 93.94 83 VAL A O 1
ATOM 602 N N . MET A 1 84 ? 1.005 -5.925 -10.907 1.00 90.50 84 MET A N 1
ATOM 603 C CA . MET A 1 84 ? 1.707 -4.98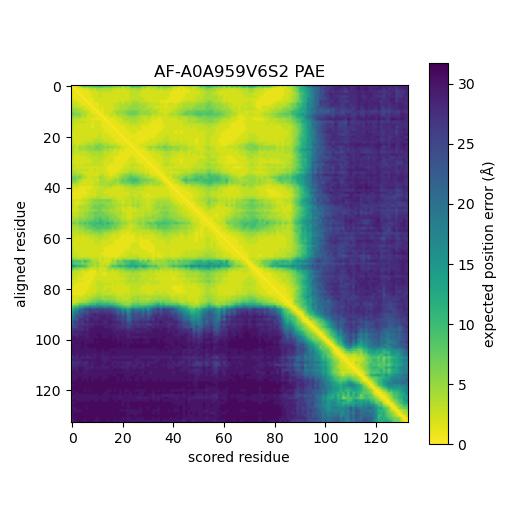2 -11.777 1.00 90.50 84 MET A CA 1
ATOM 604 C C . MET A 1 84 ? 2.063 -5.656 -13.099 1.00 90.50 84 MET A C 1
ATOM 606 O O . MET A 1 84 ? 2.465 -6.822 -13.113 1.00 90.50 84 MET A O 1
ATOM 610 N N . GLY A 1 85 ? 1.932 -4.915 -14.191 1.00 88.75 85 GLY A N 1
ATOM 611 C CA . GLY A 1 85 ? 2.407 -5.279 -15.515 1.00 88.75 85 GLY A CA 1
ATOM 612 C C . GLY A 1 85 ? 3.643 -4.467 -15.916 1.00 88.75 85 GLY A C 1
ATOM 613 O O . GLY A 1 85 ? 3.909 -3.403 -15.353 1.00 88.75 85 GLY A O 1
ATOM 614 N N . PRO A 1 86 ? 4.424 -4.953 -16.893 1.00 87.12 86 PRO A N 1
ATOM 615 C CA . PRO A 1 86 ? 5.508 -4.172 -17.469 1.00 87.12 86 PRO A CA 1
ATOM 616 C C . PRO A 1 86 ? 4.949 -2.960 -18.228 1.00 87.12 86 PRO A C 1
ATOM 618 O O . PRO A 1 86 ? 4.067 -3.101 -19.073 1.00 87.12 86 PRO A O 1
ATOM 621 N N . VAL A 1 87 ? 5.506 -1.773 -17.969 1.00 81.75 87 VAL A N 1
ATOM 622 C CA . VAL A 1 87 ? 5.118 -0.526 -18.661 1.00 81.75 87 VAL A CA 1
ATOM 623 C C . VAL A 1 87 ? 5.512 -0.573 -20.142 1.00 81.75 87 VAL A C 1
ATOM 625 O O . VAL A 1 87 ? 4.762 -0.124 -21.002 1.00 81.75 87 VAL A O 1
ATOM 628 N N . ASN A 1 88 ? 6.656 -1.195 -20.445 1.00 74.50 88 ASN A N 1
ATOM 629 C CA . ASN A 1 88 ? 7.135 -1.424 -21.803 1.00 74.50 88 ASN A CA 1
ATOM 630 C C . ASN A 1 88 ? 7.220 -2.933 -22.053 1.00 74.50 88 ASN A C 1
ATOM 632 O O . ASN A 1 88 ? 8.053 -3.619 -21.465 1.00 74.50 88 ASN A O 1
ATOM 636 N N . SER A 1 89 ? 6.374 -3.447 -22.945 1.00 58.75 89 SER A N 1
ATOM 637 C CA . SER A 1 89 ? 6.367 -4.860 -23.360 1.00 58.75 89 SER A CA 1
ATOM 638 C C . SER A 1 89 ? 7.263 -5.112 -24.581 1.00 58.75 89 SER A C 1
ATOM 640 O O . SER A 1 89 ? 6.929 -5.917 -25.444 1.00 58.75 89 SER A O 1
ATOM 642 N N . ALA A 1 90 ? 8.389 -4.404 -24.699 1.00 57.25 90 ALA A N 1
ATOM 643 C CA . ALA A 1 90 ? 9.387 -4.725 -25.712 1.00 57.25 90 ALA A CA 1
ATOM 644 C C . ALA A 1 90 ? 10.300 -5.810 -25.139 1.00 57.25 90 ALA A C 1
ATOM 646 O O . ALA A 1 90 ? 11.196 -5.532 -24.341 1.00 57.25 90 ALA A O 1
ATOM 647 N N . THR A 1 91 ? 10.068 -7.065 -25.519 1.00 54.38 91 THR A N 1
ATOM 648 C CA . THR A 1 91 ? 11.086 -8.097 -25.331 1.00 54.38 91 THR A CA 1
ATOM 649 C C . THR A 1 91 ? 12.308 -7.655 -26.124 1.00 54.38 91 THR A C 1
ATOM 651 O O . THR A 1 91 ? 12.221 -7.514 -27.340 1.00 54.38 91 THR A O 1
ATOM 654 N N . ALA A 1 92 ? 13.433 -7.414 -25.454 1.00 53.06 92 ALA A N 1
ATOM 655 C CA . ALA A 1 92 ? 14.699 -7.011 -26.068 1.00 53.06 92 ALA A CA 1
ATOM 656 C C . ALA A 1 92 ? 15.353 -8.147 -26.883 1.00 53.06 92 ALA A C 1
ATOM 658 O O . ALA A 1 92 ? 16.566 -8.332 -26.838 1.00 53.06 92 ALA A O 1
ATOM 659 N N . VAL A 1 93 ? 14.553 -8.945 -27.593 1.00 53.56 93 VAL A N 1
ATOM 660 C CA . VAL A 1 93 ? 15.034 -9.876 -28.603 1.00 53.56 93 VAL A CA 1
ATOM 661 C C . VAL A 1 93 ? 15.185 -9.052 -29.877 1.00 53.56 93 VAL A C 1
ATOM 663 O O . 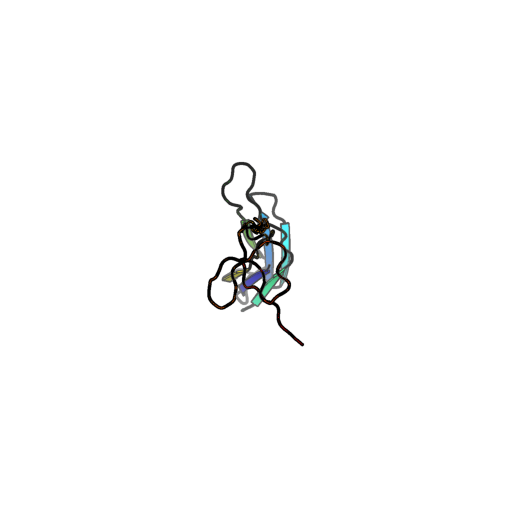VAL A 1 93 ? 14.169 -8.699 -30.475 1.00 53.56 93 VAL A O 1
ATOM 666 N N . PRO A 1 94 ? 16.411 -8.682 -30.288 1.00 56.50 94 PRO A N 1
ATOM 667 C CA . PRO A 1 94 ? 16.601 -8.126 -31.613 1.00 56.50 94 PRO A CA 1
ATOM 668 C C . PRO A 1 94 ? 16.135 -9.175 -32.621 1.00 56.50 94 PRO A C 1
ATOM 670 O O . PRO A 1 94 ? 16.651 -10.295 -32.647 1.00 56.50 94 PRO A O 1
ATOM 673 N N . GLU A 1 95 ? 15.142 -8.824 -33.428 1.00 56.34 95 GLU A N 1
ATOM 674 C CA . GLU A 1 95 ? 14.768 -9.616 -34.588 1.00 56.34 95 GLU A CA 1
ATOM 675 C C . GLU A 1 95 ? 15.962 -9.571 -35.545 1.00 56.34 95 GLU A C 1
ATOM 677 O O . GLU A 1 95 ? 16.284 -8.540 -36.135 1.00 56.34 95 GLU A O 1
ATOM 682 N N . TRP A 1 96 ? 16.718 -10.668 -35.610 1.00 51.19 96 TRP A N 1
ATOM 683 C CA . TRP A 1 96 ? 17.746 -10.822 -36.627 1.00 51.19 96 TRP A CA 1
ATOM 684 C C . TRP A 1 96 ? 17.023 -11.015 -37.953 1.00 51.19 96 TRP A C 1
ATOM 686 O O . TRP A 1 96 ? 16.647 -12.133 -38.307 1.00 51.19 96 TRP A O 1
ATOM 696 N N . GLU A 1 97 ? 16.825 -9.926 -38.694 1.00 57.88 97 GLU A N 1
ATOM 697 C CA . GLU A 1 97 ? 16.483 -10.021 -40.105 1.00 57.88 97 GLU A CA 1
ATOM 698 C C . GLU A 1 97 ? 17.647 -10.711 -40.824 1.00 57.88 97 GLU A C 1
ATOM 700 O O . GLU A 1 97 ? 18.657 -10.102 -41.187 1.00 57.88 97 GLU A O 1
ATOM 705 N N . HIS A 1 98 ? 17.531 -12.026 -41.009 1.00 46.75 98 HIS A N 1
ATOM 706 C CA . HIS A 1 98 ? 18.440 -12.771 -41.860 1.00 46.75 98 HIS A CA 1
ATOM 707 C C . HIS A 1 98 ? 18.158 -12.332 -43.297 1.00 46.75 98 HIS A C 1
ATOM 709 O O . HIS A 1 98 ? 17.313 -12.896 -43.993 1.00 46.75 98 HIS A O 1
ATOM 715 N N . THR A 1 99 ? 18.860 -11.291 -43.745 1.00 49.31 99 THR A N 1
ATOM 716 C CA . THR A 1 99 ? 18.930 -10.968 -45.165 1.00 49.31 99 THR A CA 1
ATOM 717 C C . THR A 1 99 ? 19.621 -12.152 -45.824 1.00 49.31 99 THR A C 1
ATOM 719 O O . THR A 1 99 ? 20.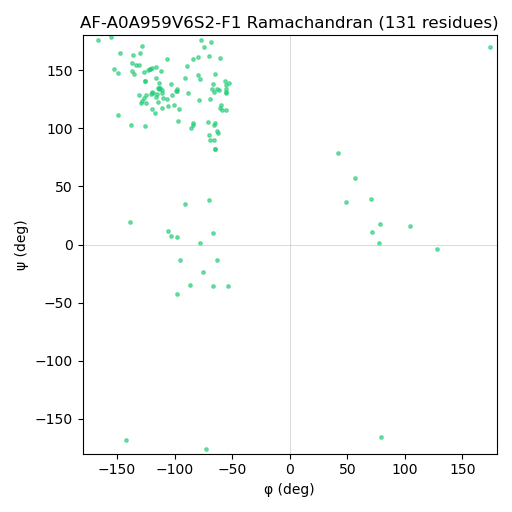843 -12.278 -45.764 1.00 49.31 99 THR A O 1
ATOM 722 N N . VAL A 1 100 ? 18.842 -13.069 -46.400 1.00 54.06 100 VAL A N 1
ATOM 723 C CA . VAL A 1 100 ? 19.382 -14.147 -47.225 1.00 54.06 100 VAL A CA 1
ATOM 724 C C . VAL A 1 100 ? 19.976 -13.474 -48.455 1.00 54.06 100 VAL A C 1
ATOM 726 O O . VAL A 1 100 ? 19.293 -13.220 -49.449 1.00 54.06 100 VAL A O 1
ATOM 729 N N . GLY A 1 101 ? 21.257 -13.124 -48.367 1.00 46.62 101 GLY A N 1
ATOM 730 C CA . GLY A 1 101 ? 22.037 -12.736 -49.523 1.00 46.62 101 GLY A CA 1
ATOM 731 C C . GLY A 1 101 ? 21.943 -13.881 -50.519 1.00 46.62 101 GLY A C 1
ATOM 732 O O . GLY A 1 101 ? 22.372 -14.994 -50.226 1.00 46.62 101 GLY A O 1
ATOM 733 N N . ARG A 1 102 ? 21.341 -13.632 -51.686 1.00 45.78 102 ARG A N 1
ATOM 734 C CA . ARG A 1 102 ? 21.431 -14.543 -52.829 1.00 45.78 102 ARG A CA 1
ATOM 735 C C . ARG A 1 102 ? 22.887 -14.578 -53.284 1.00 45.78 102 ARG A C 1
ATOM 737 O O . ARG A 1 102 ? 23.274 -13.883 -54.218 1.00 45.78 102 ARG A O 1
ATOM 744 N N . THR A 1 103 ? 23.708 -15.376 -52.620 1.00 46.81 103 THR A N 1
ATOM 745 C CA . THR A 1 103 ? 24.976 -15.824 -53.173 1.00 46.81 103 THR A CA 1
ATOM 746 C C . THR A 1 103 ? 24.635 -16.815 -54.276 1.00 46.81 103 THR A C 1
ATOM 748 O O . THR A 1 103 ? 24.169 -17.923 -54.022 1.00 46.81 103 THR A O 1
ATOM 751 N N . GLY A 1 104 ? 24.788 -16.373 -55.527 1.00 54.22 104 GLY A N 1
ATOM 752 C CA . GLY A 1 104 ? 24.676 -17.222 -56.709 1.00 54.22 104 GLY A CA 1
ATOM 753 C C . GLY A 1 104 ? 25.785 -18.269 -56.708 1.00 54.22 104 GLY A C 1
ATOM 754 O O . GLY A 1 104 ? 26.829 -18.064 -57.318 1.00 54.22 104 GLY A O 1
ATOM 755 N N . GLY A 1 105 ? 25.577 -19.357 -55.970 1.00 56.50 105 GLY A N 1
ATOM 756 C CA . GLY A 1 105 ? 26.371 -20.574 -56.071 1.00 56.50 105 GLY A CA 1
ATOM 757 C C . GLY A 1 105 ? 25.931 -21.419 -57.272 1.00 56.50 105 GLY A C 1
ATOM 758 O O . GLY A 1 105 ? 24.829 -21.213 -57.792 1.00 56.50 105 GLY A O 1
ATOM 759 N N . PRO A 1 106 ? 26.775 -22.358 -57.731 1.00 59.50 106 PRO A N 1
ATOM 760 C CA . PRO A 1 106 ? 26.412 -23.284 -58.798 1.00 59.50 106 PRO A CA 1
ATOM 761 C C . PRO A 1 106 ? 25.130 -24.042 -58.425 1.00 59.50 106 PRO A C 1
ATOM 763 O O . PRO A 1 106 ? 24.983 -24.541 -57.311 1.00 59.50 106 PRO A O 1
ATOM 766 N N . GLY A 1 107 ? 24.164 -24.063 -59.345 1.00 62.25 107 GLY A N 1
ATOM 767 C CA . GLY A 1 107 ? 22.942 -24.844 -59.182 1.00 62.25 107 GLY A CA 1
ATOM 768 C C . GLY A 1 107 ? 23.217 -26.314 -59.476 1.00 62.25 107 GLY A C 1
ATOM 769 O O . GLY A 1 107 ? 23.961 -26.618 -60.408 1.00 62.25 107 GLY A O 1
ATOM 770 N N . HIS A 1 108 ? 22.591 -27.212 -58.718 1.00 67.00 108 HIS A N 1
ATOM 771 C CA . HIS A 1 108 ? 22.650 -28.649 -58.971 1.00 67.00 108 HIS A CA 1
ATOM 772 C C . HIS A 1 108 ? 21.277 -29.175 -59.418 1.00 67.00 108 HIS A C 1
ATOM 774 O O . HIS A 1 108 ? 20.225 -28.636 -59.047 1.00 67.00 108 HIS A O 1
ATOM 780 N N . ASP A 1 109 ? 21.273 -30.221 -60.243 1.00 63.50 109 ASP A N 1
ATOM 781 C CA . ASP A 1 109 ? 20.048 -30.956 -60.568 1.00 63.50 109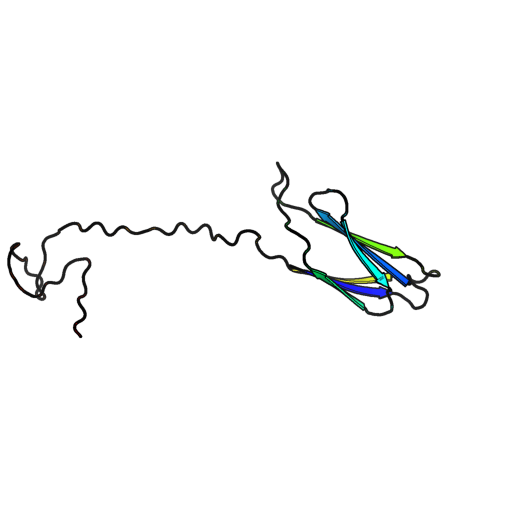 ASP A CA 1
ATOM 782 C C . ASP A 1 109 ? 19.617 -31.897 -59.424 1.00 63.50 109 ASP A C 1
ATOM 784 O O . ASP A 1 109 ? 20.307 -32.054 -58.416 1.00 63.50 109 ASP A O 1
ATOM 788 N N . LEU A 1 110 ? 18.463 -32.557 -59.579 1.00 63.31 110 LEU A N 1
ATOM 789 C CA . LEU A 1 110 ? 17.940 -33.518 -58.593 1.00 63.31 110 LEU A CA 1
ATOM 790 C C . LEU A 1 110 ? 18.834 -34.754 -58.382 1.00 63.31 110 LEU A C 1
ATOM 792 O O . LEU A 1 110 ? 18.618 -35.507 -57.436 1.00 63.31 110 LEU A O 1
ATOM 796 N N . LEU A 1 111 ? 19.813 -34.974 -59.260 1.00 69.06 111 LEU A N 1
ATOM 797 C CA . LEU A 1 111 ? 20.788 -36.058 -59.182 1.00 69.06 111 LEU A CA 1
ATOM 798 C C . LEU A 1 111 ? 22.159 -35.557 -58.683 1.00 69.06 111 LEU A C 1
ATOM 800 O O . LEU A 1 111 ? 23.116 -36.330 -58.675 1.00 69.06 111 LEU A O 1
ATOM 804 N N . GLY A 1 112 ? 22.259 -34.292 -58.252 1.00 62.97 112 GLY A N 1
ATOM 805 C CA . GLY A 1 112 ? 23.467 -33.692 -57.683 1.00 62.97 112 GLY A CA 1
ATOM 806 C C . GLY A 1 112 ? 24.526 -33.270 -58.705 1.00 62.97 112 GLY A C 1
ATOM 807 O O . GLY A 1 112 ? 25.681 -33.087 -58.331 1.00 62.97 112 GLY A O 1
ATOM 808 N N . ARG A 1 113 ? 24.176 -33.133 -59.989 1.00 71.75 113 ARG A N 1
ATOM 809 C CA . ARG A 1 113 ? 25.113 -32.720 -61.048 1.00 71.75 113 ARG A CA 1
ATOM 810 C C . ARG A 1 113 ? 25.114 -31.208 -61.226 1.00 71.75 113 ARG A C 1
ATOM 812 O O . ARG A 1 113 ? 24.059 -30.581 -61.167 1.00 71.75 113 ARG A O 1
ATOM 819 N N . ASP A 1 114 ? 26.287 -30.646 -61.500 1.00 68.00 114 ASP A N 1
ATOM 820 C CA . ASP A 1 114 ? 26.463 -29.215 -61.761 1.00 68.00 114 ASP A CA 1
ATOM 821 C C . ASP A 1 114 ? 25.715 -28.774 -63.023 1.00 68.00 114 ASP A C 1
ATOM 823 O O . ASP A 1 114 ? 25.804 -29.409 -64.079 1.00 68.00 114 ASP A O 1
ATOM 827 N N . LEU A 1 115 ? 24.999 -27.654 -62.927 1.00 61.78 115 LEU A N 1
ATOM 828 C CA . LEU A 1 115 ? 24.289 -27.058 -64.052 1.00 61.78 115 LEU A CA 1
ATOM 829 C C . LEU A 1 115 ? 25.088 -25.911 -64.668 1.00 61.78 115 LEU A C 1
ATOM 831 O O . LEU A 1 115 ? 25.524 -24.982 -63.989 1.00 61.78 115 LEU A O 1
ATOM 835 N N . ALA A 1 116 ? 25.210 -25.934 -65.997 1.00 59.81 116 ALA A N 1
ATOM 836 C CA . ALA A 1 116 ? 25.659 -24.773 -66.751 1.00 59.81 116 ALA A CA 1
ATOM 837 C C . ALA A 1 116 ? 24.626 -23.628 -66.623 1.00 59.81 116 ALA A C 1
ATOM 839 O O . ALA A 1 116 ? 23.418 -23.903 -66.590 1.00 59.81 116 ALA A O 1
ATOM 840 N N . PRO A 1 117 ? 25.068 -22.354 -66.615 1.00 54.88 117 PRO A N 1
ATOM 841 C CA . PRO A 1 117 ? 24.262 -21.182 -66.237 1.00 54.88 117 PRO A CA 1
ATOM 842 C C . PRO A 1 117 ? 23.084 -20.825 -67.170 1.00 54.88 117 PRO A C 1
ATOM 844 O O . PRO A 1 117 ? 22.469 -19.776 -67.003 1.00 54.88 117 PRO A O 1
ATOM 847 N N . SER A 1 118 ? 22.731 -21.674 -68.139 1.00 56.47 118 SER A N 1
ATOM 848 C CA . SER A 1 118 ? 21.622 -21.458 -69.083 1.00 56.47 118 SER A CA 1
ATOM 849 C C . SER A 1 118 ? 20.773 -22.706 -69.366 1.00 56.47 118 SER A C 1
ATOM 851 O O . SER A 1 118 ? 20.044 -22.755 -70.357 1.00 56.47 118 SER A O 1
ATOM 853 N N . SER A 1 119 ? 20.824 -23.722 -68.503 1.00 50.06 119 SER A N 1
ATOM 854 C CA . SER A 1 119 ? 19.995 -24.922 -68.661 1.00 50.06 119 SER A CA 1
ATOM 855 C C . SER A 1 119 ? 18.592 -24.708 -68.076 1.00 50.06 119 SER A C 1
ATOM 857 O O . SER A 1 119 ? 18.383 -24.731 -66.866 1.00 50.06 119 SER A O 1
ATOM 859 N N . GLY A 1 120 ? 17.606 -24.472 -68.946 1.00 53.75 120 GLY A N 1
ATOM 860 C CA . GLY A 1 120 ? 16.192 -24.459 -68.570 1.00 53.75 120 GLY A CA 1
ATOM 861 C C . GLY A 1 120 ? 15.741 -25.855 -68.135 1.00 53.75 120 GLY A C 1
ATOM 862 O O . GLY A 1 120 ? 15.540 -26.731 -68.971 1.00 53.75 120 GLY A O 1
ATOM 863 N N . GLY A 1 121 ? 15.607 -26.063 -66.828 1.00 56.78 121 GLY A N 1
ATOM 864 C CA . GLY A 1 121 ? 15.197 -27.320 -66.201 1.00 56.78 121 GLY A CA 1
ATOM 865 C C . GLY A 1 121 ? 14.830 -27.098 -64.732 1.00 56.78 121 GLY A C 1
ATOM 866 O O . GLY A 1 121 ? 14.947 -25.989 -64.228 1.00 56.78 121 GLY A O 1
ATOM 867 N N . LEU A 1 122 ? 14.357 -28.130 -64.037 1.00 50.97 122 LEU A N 1
ATOM 868 C CA . LEU A 1 122 ? 14.084 -28.069 -62.599 1.00 50.97 122 LEU A CA 1
ATOM 869 C C . LEU A 1 122 ? 15.403 -28.210 -61.819 1.00 50.97 122 LEU A C 1
ATOM 871 O O . LEU A 1 122 ? 16.115 -29.195 -62.003 1.00 50.97 122 LEU A O 1
ATOM 875 N N . HIS A 1 123 ? 15.714 -27.251 -60.946 1.00 58.16 123 HIS A N 1
ATOM 876 C CA . HIS A 1 123 ? 16.929 -27.248 -60.120 1.00 58.16 123 HIS A CA 1
ATOM 877 C C . HIS A 1 123 ? 16.601 -27.076 -58.640 1.00 58.16 123 HIS A C 1
ATOM 879 O O . HIS A 1 123 ? 15.666 -26.355 -58.285 1.00 58.16 123 HIS A O 1
ATOM 885 N N . VAL A 1 124 ? 17.426 -27.683 -57.786 1.00 55.16 124 VAL A N 1
ATOM 886 C CA . VAL A 1 124 ? 17.408 -27.455 -56.339 1.00 55.16 124 VAL A CA 1
ATOM 887 C C . VAL A 1 124 ? 18.684 -26.709 -55.979 1.00 55.16 124 VAL A C 1
ATOM 889 O O . VAL A 1 124 ? 19.794 -27.190 -56.189 1.00 55.16 124 VAL A O 1
ATOM 892 N N . GLY A 1 125 ? 18.516 -25.500 -55.457 1.00 53.72 125 GLY A N 1
ATOM 893 C CA . GLY A 1 125 ? 19.601 -24.660 -54.970 1.00 53.72 125 GLY A CA 1
ATOM 894 C C . GLY A 1 125 ? 19.226 -24.028 -53.632 1.00 53.72 125 GLY A C 1
ATOM 895 O O . GLY A 1 125 ? 18.043 -24.014 -53.266 1.00 53.72 125 GLY A O 1
ATOM 896 N N . PRO A 1 126 ? 20.210 -23.507 -52.883 1.00 44.75 126 PRO A N 1
ATOM 897 C CA . PRO A 1 126 ? 19.952 -22.889 -51.592 1.00 44.75 126 PRO A CA 1
ATOM 898 C C . PRO A 1 126 ? 18.976 -21.712 -51.759 1.00 44.75 126 PRO A C 1
ATOM 900 O O . PRO A 1 126 ? 19.270 -20.730 -52.439 1.00 44.75 126 PRO A O 1
ATOM 903 N N . GLY A 1 127 ? 17.789 -21.836 -51.155 1.00 50.06 127 GLY A N 1
ATOM 904 C CA . GLY A 1 127 ? 16.804 -20.754 -51.055 1.00 50.06 127 GLY A CA 1
ATOM 905 C C . GLY A 1 127 ? 15.573 -20.817 -51.969 1.00 50.06 127 GLY A C 1
ATOM 906 O O . GLY A 1 127 ? 14.891 -19.800 -52.096 1.00 50.06 127 GLY A O 1
ATOM 907 N N . ARG A 1 128 ? 15.227 -21.953 -52.596 1.00 44.34 128 ARG A N 1
ATOM 908 C CA . ARG A 1 128 ? 13.915 -22.086 -53.268 1.00 44.34 128 ARG A CA 1
ATOM 909 C C . ARG A 1 128 ? 13.366 -23.516 -53.252 1.00 44.34 128 ARG A C 1
ATOM 911 O O . ARG A 1 128 ? 13.859 -24.380 -53.965 1.00 44.34 128 ARG A O 1
ATOM 918 N N . VAL A 1 129 ? 12.286 -23.727 -52.500 1.00 46.84 129 VAL A N 1
ATOM 919 C CA . VAL A 1 129 ? 11.315 -24.803 -52.750 1.00 46.84 129 VAL A CA 1
ATOM 920 C C . VAL A 1 129 ? 10.189 -24.169 -53.559 1.00 46.84 129 VAL A C 1
ATOM 922 O O . VAL A 1 129 ? 9.553 -23.229 -53.086 1.00 46.84 129 VAL A O 1
ATOM 925 N N . VAL A 1 130 ? 9.970 -24.618 -54.795 1.00 47.59 130 VAL A N 1
ATOM 926 C CA . VAL A 1 130 ? 8.813 -24.181 -55.587 1.00 47.59 130 VAL A CA 1
ATOM 927 C C . VAL A 1 130 ? 7.722 -25.235 -55.432 1.00 47.59 130 VAL A C 1
ATOM 929 O O . VAL A 1 130 ? 7.834 -26.334 -55.969 1.00 47.59 130 VAL A O 1
ATOM 932 N N . LEU A 1 131 ? 6.693 -24.885 -54.659 1.00 38.41 131 LEU A N 1
ATOM 933 C CA . LEU A 1 131 ? 5.400 -25.566 -54.627 1.00 38.41 131 LEU A CA 1
ATOM 934 C C . LEU A 1 131 ? 4.688 -25.333 -55.969 1.00 38.41 131 LEU A C 1
ATOM 936 O O . LEU A 1 131 ? 4.664 -24.205 -56.464 1.00 38.41 131 LEU A O 1
ATOM 940 N N . MET A 1 132 ? 4.128 -26.393 -56.549 1.00 42.03 132 MET A N 1
ATOM 941 C CA . MET A 1 132 ? 3.199 -26.296 -57.680 1.00 42.03 132 MET A CA 1
ATOM 942 C C . MET A 1 13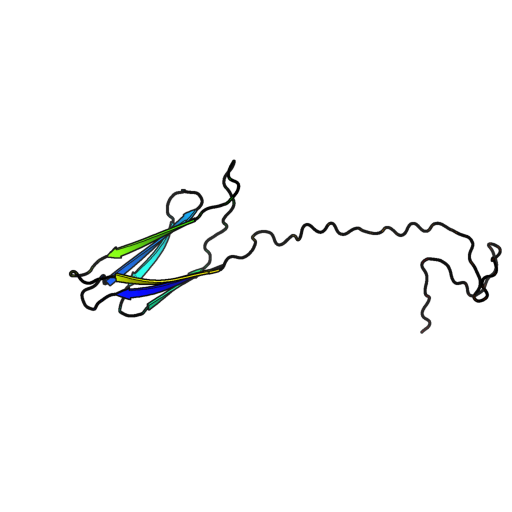2 ? 1.750 -26.166 -57.167 1.00 42.03 132 MET A C 1
ATOM 944 O O . MET A 1 132 ? 1.494 -26.594 -56.039 1.00 42.03 132 MET A O 1
ATOM 948 N N . PRO A 1 133 ? 0.836 -25.553 -57.947 1.00 47.38 133 PRO A N 1
ATOM 949 C CA . PRO A 1 133 ? -0.602 -25.548 -57.662 1.00 47.38 133 PRO A CA 1
ATOM 950 C C . PRO A 1 133 ? -1.223 -26.950 -57.689 1.00 47.38 133 PRO A C 1
ATOM 952 O O . PRO A 1 133 ? -0.692 -27.823 -58.414 1.00 47.38 133 PRO A O 1
#

pLDDT: mean 80.17, std 19.02, range [38.41, 97.56]

Mean predicted aligned error: 15.16 Å

Radius of gyration: 32.5 Å; Cα contacts (8 Å, |Δi|>4): 217; chains: 1; bounding box: 44×49×90 Å

Secondary structure (DSSP, 8-state):
-EEEEEEEE-TTS-SEEEEEEEETT-PPEEEEEEE--SSEEEEEE------PPTT-SS--EEEEEEEES-SS--EEEEEEEEE---S-----------------PPPB-TTSPBPPTT--S--B-TT------

Solvent-accessible surface area (backbone atoms only — not comparable to full-atom values): 8538 Å² total; per-residue (Å²): 92,38,42,38,39,34,30,33,19,44,98,44,8,26,39,29,39,35,36,30,43,21,55,69,86,43,78,71,41,79,76,48,77,42,79,47,46,66,77,40,78,48,80,47,64,82,86,77,85,86,63,47,50,92,97,44,97,58,52,50,73,46,80,47,79,47,73,38,77,49,80,77,40,55,71,48,81,77,45,77,48,80,46,82,71,74,92,68,85,71,73,90,67,78,80,78,78,76,75,79,71,84,73,88,64,87,40,22,37,94,86,71,46,82,50,65,102,78,70,90,70,81,65,54,49,97,91,58,86,83,84,78,136

Foldseek 3Di:
DKKKWWKAWDPQGFQKKWKWKDKQPDDTDTQDIDGHHGIDMDMGDPPDDFDDDPPDPGIDMDMDMDGDDGRDTDMGTDDMDDDDDDPDPDPPPPPPPPPPPPPPDFWAAPVGDTDDPPDPDDTDDPPDDDDDD